Protein AF-A0A8T5GJL6-F1 (afdb_monomer)

Radius of gyration: 13.48 Å; Cα contacts (8 Å, |Δi|>4): 36; chains: 1; bounding box: 28×17×42 Å

Foldseek 3Di:
DPDDDPVLVVLVVLLVVLVVVLVCCVPPHPPPVVNVVSVVSNVVSVVVSVVVVVVVD

Structure (mmCIF, N/CA/C/O backbone):
data_AF-A0A8T5GJL6-F1
#
_entry.id   AF-A0A8T5GJL6-F1
#
loop_
_atom_site.group_PDB
_atom_site.id
_atom_site.type_symbol
_atom_site.label_atom_id
_atom_site.label_alt_id
_atom_site.label_comp_id
_atom_site.label_asym_id
_atom_site.label_entity_id
_atom_site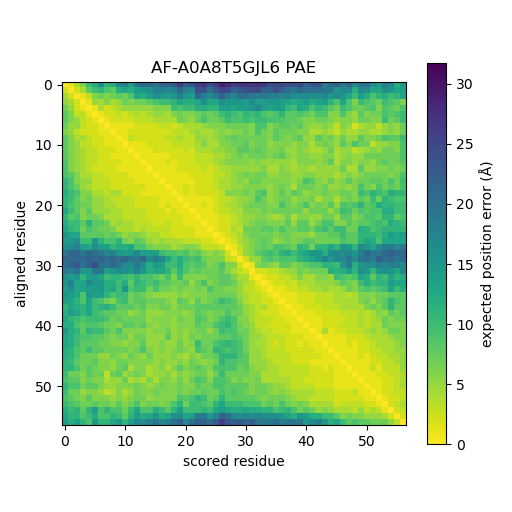.label_seq_id
_atom_site.pdbx_PDB_ins_code
_atom_site.Cartn_x
_atom_site.Cartn_y
_atom_site.Cartn_z
_atom_site.occupancy
_atom_site.B_iso_or_equiv
_atom_site.auth_seq_id
_atom_site.auth_comp_id
_atom_site.auth_asym_id
_atom_site.auth_atom_id
_atom_site.pdbx_PDB_model_num
ATOM 1 N N . MET A 1 1 ? 2.583 0.928 -25.171 1.00 48.81 1 MET A N 1
ATOM 2 C CA . MET A 1 1 ? 2.221 0.832 -23.743 1.00 48.81 1 MET A CA 1
ATOM 3 C C . MET A 1 1 ? 3.528 0.779 -22.977 1.00 48.81 1 MET A C 1
ATOM 5 O O . MET A 1 1 ? 4.298 -0.140 -23.224 1.00 48.81 1 MET A O 1
ATOM 9 N N . THR A 1 2 ? 3.842 1.792 -22.175 1.00 62.66 2 THR A N 1
ATOM 10 C CA . THR A 1 2 ? 5.018 1.777 -21.296 1.00 62.66 2 THR A CA 1
ATOM 11 C C . THR A 1 2 ? 4.804 0.686 -20.251 1.00 62.66 2 THR A C 1
ATOM 13 O O . THR A 1 2 ? 3.881 0.758 -19.442 1.00 62.66 2 THR A O 1
ATOM 16 N N . ALA A 1 3 ? 5.574 -0.395 -20.349 1.00 69.31 3 ALA A N 1
ATOM 17 C CA . ALA A 1 3 ? 5.498 -1.496 -19.403 1.00 69.31 3 ALA A CA 1
ATOM 18 C C . ALA A 1 3 ? 6.230 -1.073 -18.125 1.00 69.31 3 ALA A C 1
ATOM 20 O O . ALA A 1 3 ? 7.457 -1.026 -18.108 1.00 69.31 3 ALA A O 1
ATOM 21 N N . TYR A 1 4 ? 5.477 -0.724 -17.080 1.00 69.56 4 TYR A N 1
ATOM 22 C CA . TYR A 1 4 ? 6.068 -0.411 -15.782 1.00 69.56 4 TYR A CA 1
ATOM 23 C C . TYR A 1 4 ? 6.589 -1.686 -15.103 1.00 69.56 4 TYR A C 1
ATOM 25 O O . TYR A 1 4 ? 6.034 -2.772 -15.311 1.00 69.56 4 TYR A O 1
ATOM 33 N N . PRO A 1 5 ? 7.637 -1.578 -14.269 1.00 81.94 5 PRO A N 1
ATOM 34 C CA . PRO A 1 5 ? 8.181 -2.710 -13.533 1.00 81.94 5 PRO A CA 1
ATOM 35 C C . PRO A 1 5 ? 7.100 -3.422 -12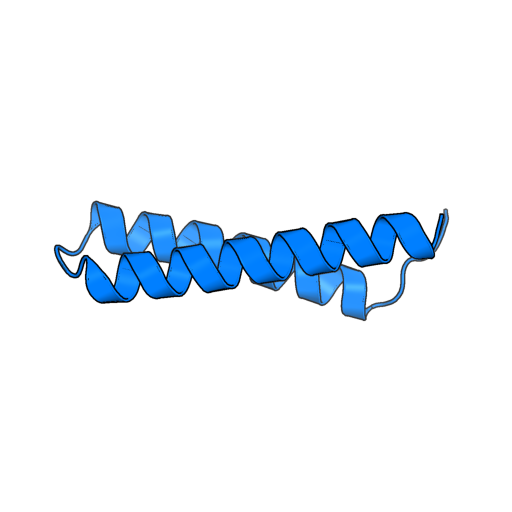.697 1.00 81.94 5 PRO A C 1
ATOM 37 O O . PRO A 1 5 ? 6.256 -2.752 -12.098 1.00 81.94 5 PRO A O 1
ATOM 40 N N . PRO A 1 6 ? 7.145 -4.761 -12.548 1.00 80.19 6 PRO A N 1
ATOM 41 C CA . PRO A 1 6 ? 6.170 -5.513 -11.747 1.00 80.19 6 PRO A CA 1
ATOM 42 C C . PRO A 1 6 ? 6.027 -4.994 -10.307 1.00 80.19 6 PRO A C 1
ATOM 44 O O . PRO A 1 6 ? 4.940 -5.004 -9.732 1.00 80.19 6 PRO A O 1
ATOM 47 N N . ALA A 1 7 ? 7.122 -4.490 -9.732 1.00 80.44 7 ALA A N 1
ATOM 48 C CA . ALA A 1 7 ? 7.141 -3.914 -8.392 1.00 80.44 7 ALA A CA 1
ATOM 49 C C . ALA A 1 7 ? 6.307 -2.620 -8.263 1.00 80.44 7 ALA A C 1
ATOM 51 O O . ALA A 1 7 ? 5.810 -2.336 -7.174 1.00 80.44 7 ALA A O 1
ATOM 52 N N . TRP A 1 8 ? 6.067 -1.880 -9.352 1.00 83.62 8 TRP A N 1
ATOM 53 C CA . TRP A 1 8 ? 5.194 -0.698 -9.352 1.00 83.62 8 TRP A CA 1
ATOM 54 C C . TRP A 1 8 ? 3.734 -1.084 -9.073 1.00 83.62 8 TRP A C 1
ATOM 56 O O . TRP A 1 8 ? 3.066 -0.475 -8.235 1.00 83.62 8 TRP A O 1
ATOM 66 N N . TYR A 1 9 ? 3.261 -2.174 -9.685 1.00 81.19 9 TYR A N 1
ATOM 67 C CA . TYR A 1 9 ? 1.935 -2.737 -9.407 1.00 81.19 9 TYR A CA 1
ATOM 68 C C . TYR A 1 9 ? 1.831 -3.300 -7.982 1.00 81.19 9 TYR A C 1
ATOM 70 O O . TYR A 1 9 ? 0.785 -3.185 -7.343 1.00 81.19 9 TYR A O 1
ATOM 78 N N . GLY A 1 10 ? 2.925 -3.860 -7.453 1.00 84.25 10 GLY A N 1
ATOM 79 C CA . GLY A 1 10 ? 3.003 -4.308 -6.060 1.00 84.25 10 GLY A CA 1
ATOM 80 C C . GLY A 1 10 ? 2.823 -3.166 -5.053 1.00 84.25 10 GLY A C 1
ATOM 81 O O . GLY A 1 10 ? 2.089 -3.317 -4.074 1.00 84.25 10 GLY A O 1
ATOM 82 N N . LEU A 1 11 ? 3.424 -2.001 -5.315 1.00 82.25 11 LEU A N 1
ATOM 83 C CA . LEU A 1 11 ? 3.228 -0.804 -4.490 1.00 82.25 11 LEU A CA 1
ATOM 84 C C . LEU A 1 11 ? 1.782 -0.301 -4.553 1.00 82.25 11 LEU A C 1
ATOM 86 O O . LEU A 1 11 ? 1.221 0.038 -3.515 1.00 82.25 11 LEU A O 1
ATOM 90 N N . TRP A 1 12 ? 1.146 -0.324 -5.727 1.00 84.25 12 TRP A N 1
ATOM 91 C CA . TRP A 1 12 ? -0.274 0.027 -5.867 1.00 84.25 12 TRP A CA 1
ATOM 92 C C . TRP A 1 12 ? -1.178 -0.871 -5.029 1.00 84.25 12 TRP A C 1
ATOM 94 O O . TRP A 1 12 ? -2.079 -0.389 -4.339 1.00 84.25 12 TRP A O 1
ATOM 104 N N . PHE A 1 13 ? -0.911 -2.176 -5.052 1.00 86.31 13 PHE A N 1
ATOM 105 C CA . PHE A 1 13 ? -1.636 -3.131 -4.228 1.00 86.31 13 PHE A CA 1
ATOM 106 C C . PHE A 1 13 ? -1.437 -2.856 -2.731 1.00 86.31 13 PHE A C 1
ATOM 108 O O . PHE A 1 13 ? -2.408 -2.864 -1.978 1.00 86.31 13 PHE A O 1
ATOM 115 N N . MET A 1 14 ? -0.211 -2.545 -2.297 1.00 82.12 14 MET A N 1
ATOM 116 C CA . MET A 1 14 ? 0.078 -2.170 -0.906 1.00 82.12 14 MET A CA 1
ATOM 117 C C . MET A 1 14 ? -0.632 -0.884 -0.474 1.00 82.12 14 MET A C 1
ATOM 119 O O . MET A 1 14 ? -1.182 -0.838 0.627 1.00 82.12 14 MET A O 1
ATOM 123 N N . VAL A 1 15 ? -0.680 0.131 -1.341 1.00 86.25 15 VAL A N 1
ATOM 124 C CA . VAL A 1 15 ? -1.419 1.377 -1.088 1.00 86.25 15 VAL A CA 1
ATOM 125 C C . VAL A 1 15 ? -2.912 1.086 -0.925 1.00 86.25 15 VAL A C 1
ATOM 127 O O . VAL A 1 15 ? -3.520 1.521 0.056 1.00 86.25 15 VAL A O 1
ATOM 130 N N . ALA A 1 16 ? -3.501 0.296 -1.830 1.00 84.56 16 ALA A N 1
ATOM 131 C CA . ALA A 1 16 ? -4.906 -0.099 -1.746 1.00 84.56 16 ALA A CA 1
ATOM 132 C C . ALA A 1 16 ? -5.200 -0.908 -0.471 1.00 84.56 16 ALA A C 1
ATOM 134 O O . ALA A 1 16 ? -6.170 -0.631 0.236 1.00 84.56 16 ALA A O 1
ATOM 135 N N . LEU A 1 17 ? -4.333 -1.864 -0.130 1.00 86.44 17 LEU A N 1
ATOM 136 C CA . LEU A 1 17 ? -4.461 -2.695 1.065 1.00 86.44 17 LEU A CA 1
ATOM 137 C C . LEU A 1 17 ? -4.350 -1.867 2.356 1.00 86.44 17 LEU A C 1
ATOM 139 O O . LEU A 1 17 ? -5.146 -2.059 3.278 1.00 86.44 17 LEU A O 1
ATOM 143 N N . CYS A 1 18 ? -3.429 -0.901 2.419 1.00 84.81 18 CYS A N 1
ATOM 144 C CA . CYS A 1 18 ? -3.355 0.049 3.531 1.00 84.81 18 CYS A CA 1
ATOM 145 C C . CYS A 1 18 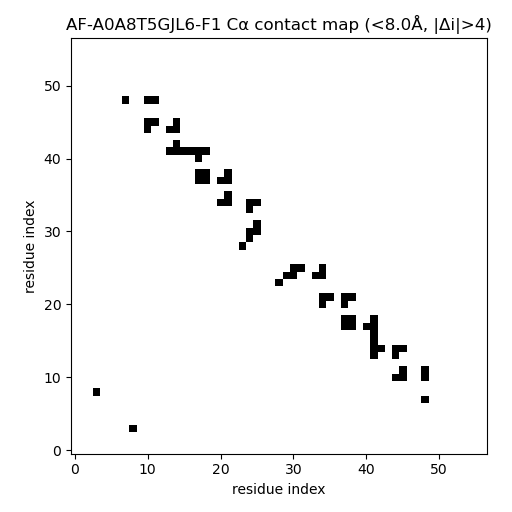? -4.605 0.929 3.629 1.00 84.81 18 CYS A C 1
ATOM 147 O O . CYS A 1 18 ? -5.142 1.099 4.719 1.00 84.81 18 CYS A O 1
ATOM 149 N N . GLY A 1 19 ? -5.125 1.435 2.509 1.00 78.88 19 GLY A N 1
ATOM 150 C CA . GLY A 1 19 ? -6.362 2.220 2.505 1.00 78.88 19 GLY A CA 1
ATOM 151 C C . GLY A 1 19 ? -7.562 1.437 3.053 1.00 78.88 19 GLY A C 1
ATOM 152 O O . GLY A 1 19 ? -8.282 1.929 3.926 1.00 78.88 19 GLY A O 1
ATOM 153 N N . VAL A 1 20 ? -7.741 0.190 2.602 1.00 81.94 20 VAL A N 1
ATOM 154 C CA . VAL A 1 20 ? -8.828 -0.693 3.060 1.00 81.94 20 VAL A CA 1
ATOM 155 C C . VAL A 1 20 ? -8.650 -1.080 4.528 1.00 81.94 20 VAL A C 1
ATOM 157 O O . VAL A 1 20 ? -9.622 -1.058 5.282 1.00 81.94 20 VAL A O 1
ATOM 160 N N . THR A 1 21 ? -7.427 -1.385 4.968 1.00 80.19 21 THR A N 1
ATOM 161 C CA . THR A 1 21 ? -7.165 -1.707 6.381 1.00 80.19 21 THR A CA 1
ATOM 162 C C . THR A 1 21 ? -7.374 -0.497 7.287 1.00 80.19 21 THR A C 1
ATOM 164 O O . THR A 1 21 ? -8.023 -0.643 8.318 1.00 80.19 21 THR A O 1
ATOM 167 N N . THR A 1 22 ? -6.942 0.708 6.907 1.00 80.69 22 THR A N 1
ATOM 168 C CA . THR A 1 22 ? -7.236 1.936 7.665 1.00 80.69 22 THR A CA 1
ATOM 169 C C . THR A 1 22 ? -8.740 2.213 7.740 1.00 80.69 22 THR A C 1
ATOM 171 O O . THR A 1 22 ? -9.237 2.570 8.811 1.00 80.69 22 THR A O 1
ATOM 174 N N . TRP A 1 23 ? -9.488 2.010 6.649 1.00 80.25 23 TRP A N 1
ATOM 175 C CA . TRP A 1 23 ? -10.949 2.141 6.653 1.00 80.25 23 TRP A CA 1
ATOM 176 C C . TRP A 1 23 ? -11.614 1.100 7.564 1.00 80.25 23 TRP A C 1
ATOM 178 O O . TRP A 1 23 ? -12.438 1.460 8.405 1.00 80.25 23 TRP A O 1
ATOM 188 N N . TYR A 1 24 ? -11.205 -0.167 7.467 1.00 75.25 24 TYR A N 1
ATOM 189 C CA . TYR A 1 24 ? -11.729 -1.260 8.288 1.00 75.25 24 TYR A CA 1
ATOM 190 C C . TYR A 1 24 ? -11.449 -1.036 9.778 1.00 75.25 24 TYR A C 1
ATOM 192 O O . TYR A 1 24 ? -12.365 -1.112 10.598 1.00 75.25 24 TYR A O 1
ATOM 200 N N . LEU A 1 25 ? -10.206 -0.685 10.127 1.00 73.19 25 LEU A N 1
ATOM 201 C CA . LEU A 1 25 ? -9.820 -0.390 11.504 1.00 73.19 25 LEU A CA 1
ATOM 202 C C . LEU A 1 25 ? -10.564 0.817 12.063 1.00 73.19 25 LEU A C 1
ATOM 204 O O . LEU A 1 25 ? -10.842 0.825 13.252 1.00 73.19 25 LEU A O 1
ATOM 208 N N . ARG A 1 26 ? -10.883 1.823 11.241 1.00 73.12 26 ARG A N 1
ATOM 209 C CA . ARG A 1 26 ? -11.650 2.995 11.680 1.00 73.12 26 ARG A CA 1
ATOM 210 C C . ARG A 1 26 ? -13.145 2.704 11.830 1.00 73.12 26 ARG A C 1
ATOM 212 O O . ARG A 1 26 ? -13.774 3.302 12.694 1.00 73.12 26 ARG A O 1
ATOM 219 N N . ASN A 1 27 ? -13.712 1.837 10.992 1.00 74.94 27 ASN A N 1
ATOM 220 C CA . ASN A 1 27 ? -15.152 1.569 10.973 1.00 74.94 27 ASN A CA 1
ATOM 221 C C . ASN A 1 27 ? -15.578 0.487 11.979 1.00 74.94 27 ASN A C 1
ATOM 223 O O . ASN A 1 27 ? -16.657 0.579 12.553 1.00 74.94 27 ASN A O 1
ATOM 227 N N . PHE A 1 28 ? -14.742 -0.533 12.198 1.00 72.88 28 PHE A N 1
ATOM 228 C CA . PHE A 1 28 ? -15.093 -1.710 13.005 1.00 72.88 28 PHE A CA 1
ATOM 229 C C . PHE A 1 28 ? -14.325 -1.813 14.327 1.00 72.88 28 PHE A C 1
ATOM 231 O O . PHE A 1 28 ? -14.473 -2.797 15.050 1.00 72.88 28 PHE A O 1
ATOM 238 N N . THR A 1 29 ? -13.447 -0.862 14.655 1.00 68.44 29 THR A N 1
ATOM 239 C CA . THR A 1 29 ? -12.555 -0.978 15.815 1.00 68.44 29 THR A CA 1
ATOM 240 C C . THR A 1 29 ? -12.187 0.403 16.392 1.00 68.44 29 THR A C 1
ATOM 242 O O . THR A 1 29 ? -11.971 1.360 15.667 1.00 68.44 29 THR A O 1
ATOM 245 N N . GLU A 1 30 ? -12.068 0.537 17.719 1.00 70.88 30 GLU A N 1
ATOM 246 C CA . GLU A 1 30 ? -11.628 1.786 18.391 1.00 70.88 30 GLU A CA 1
ATOM 247 C C . GLU A 1 30 ? -10.100 1.866 18.604 1.00 70.88 30 GLU A C 1
ATOM 249 O O . GLU A 1 30 ? -9.579 2.693 19.355 1.00 70.88 30 GLU A O 1
ATOM 254 N N . ARG A 1 31 ? -9.323 0.996 17.948 1.00 66.56 31 ARG A N 1
ATOM 255 C CA . ARG A 1 31 ? -7.859 0.904 18.107 1.00 66.56 31 ARG A CA 1
ATOM 256 C C . ARG A 1 31 ? -7.148 1.999 17.308 1.00 66.56 31 ARG A C 1
ATOM 258 O O . ARG A 1 31 ? -6.461 1.725 16.326 1.00 66.56 31 ARG A O 1
ATOM 265 N N . PHE A 1 32 ? -7.238 3.233 17.800 1.00 69.62 32 PHE A N 1
ATOM 266 C CA . PHE A 1 32 ? -6.595 4.426 17.233 1.00 69.62 3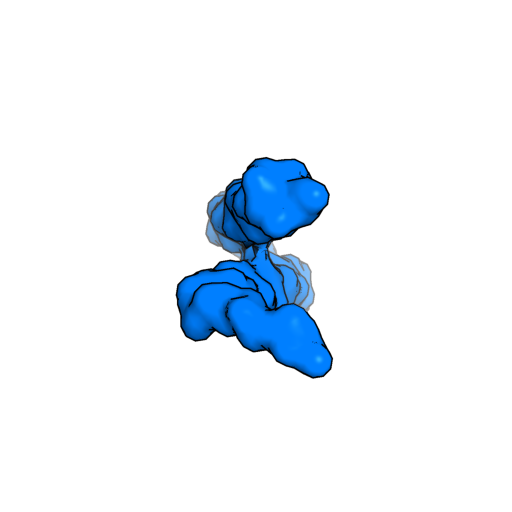2 PHE A CA 1
ATOM 267 C C . PHE A 1 32 ? -5.108 4.239 16.884 1.00 69.62 32 PHE A C 1
ATOM 269 O O . PHE A 1 32 ? -4.646 4.736 15.860 1.00 69.62 32 PHE A O 1
ATOM 276 N N . GLN A 1 33 ? -4.355 3.508 17.711 1.00 71.00 33 GLN A N 1
ATOM 277 C CA . GLN A 1 33 ? -2.929 3.234 17.490 1.00 71.00 33 GLN A CA 1
ATOM 278 C C . GLN A 1 33 ? -2.674 2.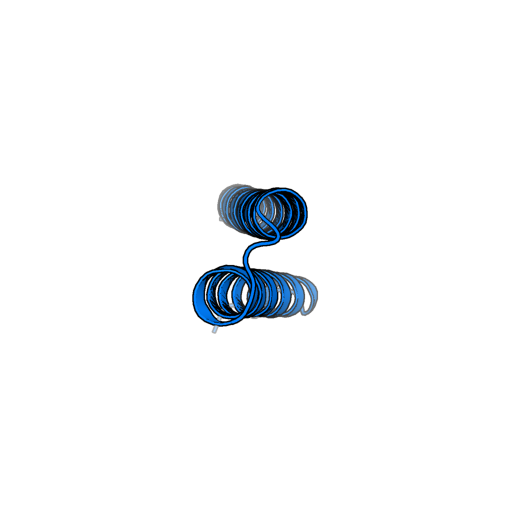424 16.208 1.00 71.00 33 GLN A C 1
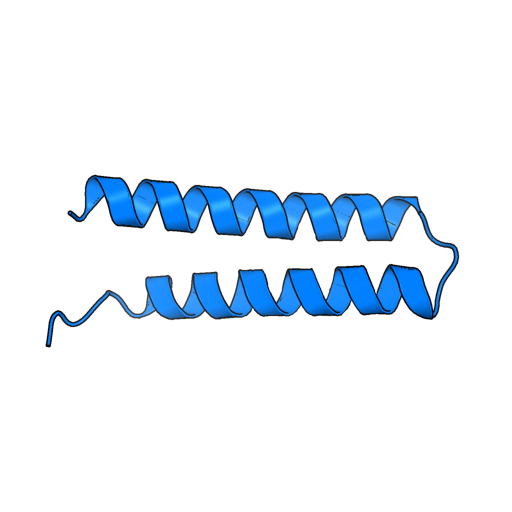ATOM 280 O O . GLN A 1 33 ? -1.820 2.790 15.404 1.00 71.00 33 GLN A O 1
ATOM 285 N N . ALA A 1 34 ? -3.448 1.362 15.976 1.00 70.12 34 ALA A N 1
ATOM 286 C CA . ALA A 1 34 ? -3.288 0.509 14.801 1.00 70.12 34 ALA A CA 1
ATOM 287 C C . ALA A 1 34 ? -3.797 1.203 13.520 1.00 70.12 34 ALA A C 1
ATOM 289 O O . ALA A 1 34 ? -3.198 1.072 12.449 1.00 70.12 34 ALA A O 1
ATOM 290 N N . THR A 1 35 ? -4.831 2.042 13.638 1.00 75.44 35 THR A N 1
ATOM 291 C CA . THR A 1 35 ? -5.281 2.927 12.551 1.00 75.44 35 THR A CA 1
ATOM 292 C C . THR A 1 35 ? -4.182 3.911 12.148 1.00 75.44 35 THR A C 1
ATOM 294 O O . THR A 1 35 ? -3.952 4.135 10.963 1.00 75.44 35 THR A O 1
ATOM 297 N N . LYS A 1 36 ? -3.446 4.461 13.121 1.00 73.88 36 LYS A N 1
ATOM 298 C CA . LYS A 1 36 ? -2.356 5.408 12.859 1.00 73.88 36 LYS A CA 1
ATOM 299 C C . LYS A 1 36 ? -1.177 4.752 12.135 1.00 73.88 36 LYS A C 1
ATOM 301 O O . LYS A 1 36 ? -0.635 5.355 11.217 1.00 73.88 36 LYS A O 1
AT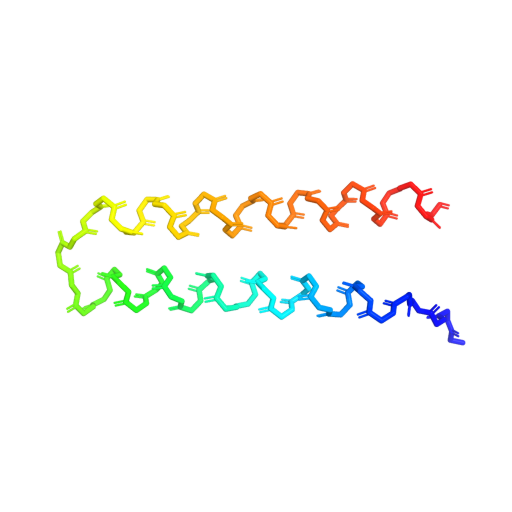OM 306 N N . ILE A 1 37 ? -0.814 3.522 12.510 1.00 78.88 37 ILE A N 1
ATOM 307 C CA . ILE A 1 37 ? 0.269 2.759 11.863 1.00 78.88 37 ILE A CA 1
ATOM 308 C C . ILE A 1 37 ? -0.112 2.369 10.428 1.00 78.88 37 ILE A C 1
ATOM 310 O O . ILE A 1 37 ? 0.690 2.573 9.520 1.00 78.88 37 ILE A O 1
ATOM 314 N N . SER A 1 38 ? -1.335 1.868 10.204 1.00 77.94 38 SER A N 1
ATOM 315 C CA . SER A 1 38 ? -1.807 1.526 8.848 1.00 77.94 38 SER A CA 1
ATOM 316 C C . SER A 1 38 ? -1.867 2.752 7.932 1.00 77.94 38 SER A C 1
ATOM 318 O O . SER A 1 38 ? -1.385 2.696 6.803 1.00 77.94 38 SER A O 1
ATOM 320 N N . ALA A 1 39 ? -2.344 3.893 8.441 1.00 74.44 39 ALA A N 1
ATOM 321 C CA . ALA A 1 39 ? -2.348 5.144 7.687 1.00 74.44 39 ALA A CA 1
ATOM 322 C C . ALA A 1 39 ? -0.923 5.612 7.336 1.00 74.44 39 ALA A C 1
ATOM 324 O O . ALA A 1 39 ? -0.677 6.056 6.214 1.00 74.44 39 ALA A O 1
ATOM 325 N N . LEU A 1 40 ? 0.033 5.479 8.264 1.00 79.00 40 LEU A N 1
ATOM 326 C CA . LEU A 1 40 ? 1.439 5.821 8.029 1.00 79.00 40 LEU A CA 1
ATOM 327 C C . LEU A 1 40 ? 2.083 4.924 6.967 1.00 79.00 40 LEU A C 1
ATOM 329 O O . LEU A 1 40 ? 2.733 5.446 6.063 1.00 79.00 40 LEU A O 1
ATOM 333 N N . LEU A 1 41 ? 1.865 3.605 7.027 1.00 81.81 41 LEU A N 1
ATOM 334 C CA . LEU A 1 41 ? 2.358 2.678 6.000 1.00 81.81 41 LEU A CA 1
ATOM 335 C C . LEU A 1 41 ? 1.745 2.968 4.621 1.00 81.81 41 LEU A C 1
ATOM 337 O O . LEU A 1 41 ? 2.456 2.958 3.613 1.00 81.81 41 LEU A O 1
ATOM 341 N N . GLY A 1 42 ? 0.447 3.272 4.563 1.00 79.94 42 GLY A N 1
ATOM 342 C CA . GLY A 1 42 ? -0.231 3.652 3.321 1.00 79.94 42 GLY A CA 1
ATOM 343 C C . GLY A 1 42 ? 0.320 4.946 2.729 1.00 79.94 42 GLY A C 1
ATOM 344 O O . GLY A 1 42 ? 0.569 5.039 1.532 1.00 79.94 42 GLY A O 1
ATOM 345 N N . THR A 1 43 ? 0.596 5.928 3.584 1.00 79.00 43 THR A N 1
ATOM 346 C CA . THR A 1 43 ? 1.161 7.211 3.152 1.00 79.00 43 THR A CA 1
ATOM 347 C C . THR A 1 43 ? 2.607 7.046 2.677 1.00 79.00 43 THR A C 1
ATOM 349 O O . THR A 1 43 ? 2.969 7.569 1.627 1.00 79.00 43 THR A O 1
ATOM 352 N N . ALA A 1 44 ? 3.428 6.272 3.396 1.00 83.25 44 ALA A N 1
ATOM 353 C CA . ALA A 1 44 ? 4.808 5.988 3.006 1.00 83.25 44 ALA A CA 1
ATOM 354 C C . ALA A 1 44 ? 4.879 5.252 1.659 1.00 83.25 44 ALA A C 1
ATOM 356 O O . ALA A 1 44 ? 5.628 5.666 0.778 1.00 83.25 44 ALA A O 1
ATOM 357 N N . SER A 1 45 ? 4.051 4.218 1.468 1.00 81.94 45 SER A N 1
ATOM 358 C CA . SER A 1 45 ? 3.975 3.491 0.193 1.00 81.94 45 SER A CA 1
ATOM 359 C C . SER A 1 45 ? 3.519 4.388 -0.961 1.00 81.94 45 SER A C 1
ATOM 361 O O . SER A 1 45 ? 4.102 4.316 -2.041 1.00 81.94 45 SER A O 1
ATOM 363 N N . MET A 1 46 ? 2.560 5.291 -0.731 1.00 81.31 46 MET A N 1
ATOM 364 C CA . MET A 1 46 ? 2.096 6.244 -1.744 1.00 81.31 46 MET A CA 1
ATOM 365 C C . MET A 1 46 ? 3.169 7.281 -2.114 1.00 81.31 46 MET A C 1
ATOM 367 O O . MET A 1 46 ? 3.335 7.590 -3.293 1.00 81.31 46 MET A O 1
ATOM 371 N N . ILE A 1 47 ? 3.950 7.765 -1.140 1.00 85.81 47 ILE A N 1
ATOM 372 C CA . ILE A 1 47 ? 5.088 8.667 -1.384 1.00 85.81 47 ILE A CA 1
ATOM 373 C C . ILE A 1 47 ? 6.193 7.953 -2.168 1.00 85.81 47 ILE A C 1
ATOM 375 O O . ILE A 1 47 ? 6.722 8.527 -3.117 1.00 85.81 47 ILE A O 1
ATOM 379 N N . THR A 1 48 ? 6.524 6.705 -1.824 1.00 84.31 48 THR A N 1
ATOM 380 C CA . THR A 1 48 ? 7.511 5.906 -2.570 1.00 84.31 48 THR A CA 1
ATOM 381 C C . THR A 1 48 ? 7.081 5.701 -4.018 1.00 84.31 48 THR A C 1
ATOM 383 O O . THR A 1 48 ? 7.898 5.845 -4.924 1.00 84.31 48 THR A O 1
ATOM 386 N N . LEU A 1 49 ? 5.799 5.412 -4.247 1.00 81.62 49 LEU A N 1
ATOM 387 C CA . LEU A 1 49 ? 5.239 5.249 -5.587 1.00 81.62 49 LEU A CA 1
ATOM 388 C C . LEU A 1 49 ? 5.339 6.555 -6.387 1.00 81.62 49 LEU A C 1
ATOM 390 O O . LEU A 1 49 ? 5.753 6.538 -7.544 1.00 81.62 49 LEU A O 1
ATOM 394 N N . LEU A 1 50 ? 5.024 7.690 -5.761 1.00 82.50 50 LEU A N 1
ATOM 395 C CA . LEU A 1 50 ? 5.092 9.008 -6.391 1.00 82.50 50 LEU A CA 1
ATOM 396 C C . LEU A 1 50 ? 6.535 9.424 -6.710 1.00 82.50 50 LEU A C 1
ATOM 398 O O . LEU A 1 50 ? 6.802 9.865 -7.824 1.00 82.50 50 LEU A O 1
ATOM 402 N N . ALA A 1 51 ? 7.465 9.224 -5.773 1.00 83.25 51 ALA A N 1
ATOM 403 C CA . ALA A 1 51 ? 8.888 9.486 -5.974 1.00 83.25 51 ALA A CA 1
ATOM 4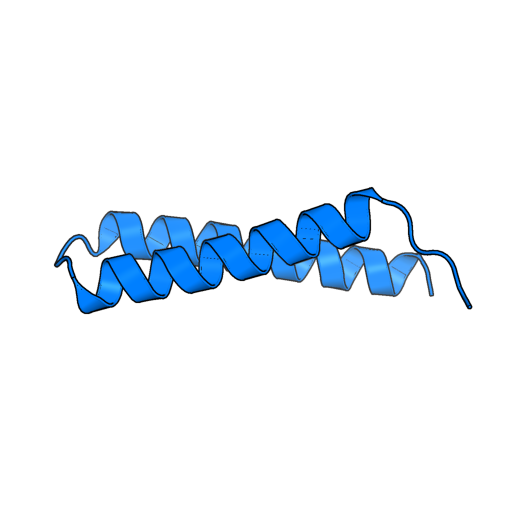04 C C . ALA A 1 51 ? 9.462 8.6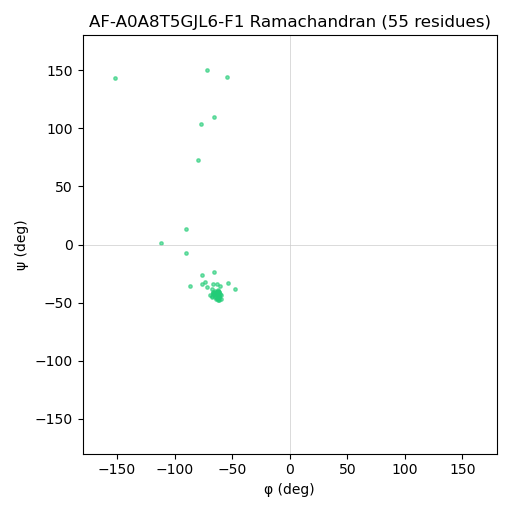22 -7.100 1.00 83.25 51 ALA A C 1
ATOM 406 O O . ALA A 1 51 ? 10.138 9.146 -7.979 1.00 83.25 51 ALA A O 1
ATOM 407 N N . TRP A 1 52 ? 9.134 7.326 -7.111 1.00 82.38 52 TRP A N 1
ATOM 408 C CA . TRP A 1 52 ? 9.588 6.426 -8.162 1.00 82.38 52 TRP A CA 1
ATOM 409 C C . TRP A 1 52 ? 9.027 6.833 -9.522 1.00 82.38 52 TRP A C 1
ATOM 411 O O . TRP A 1 52 ? 9.782 6.954 -10.481 1.00 82.38 52 TRP A O 1
ATOM 421 N N . THR A 1 53 ? 7.730 7.139 -9.588 1.00 82.25 53 THR A N 1
ATOM 422 C CA . THR A 1 53 ? 7.099 7.603 -10.829 1.00 82.25 53 THR A CA 1
ATOM 423 C C . THR A 1 53 ? 7.741 8.903 -11.319 1.00 82.25 53 THR A C 1
ATOM 425 O O . THR A 1 53 ? 7.910 9.056 -12.516 1.00 82.25 53 THR A O 1
ATOM 428 N N . TRP A 1 54 ? 8.161 9.809 -10.430 1.00 80.44 54 TRP A N 1
ATOM 429 C CA . TRP A 1 54 ? 8.860 11.042 -10.818 1.00 80.44 54 TRP A CA 1
ATOM 430 C C . TRP A 1 54 ? 10.291 10.796 -11.314 1.00 80.44 54 TRP A C 1
ATOM 432 O O . TRP A 1 54 ? 10.739 11.482 -12.219 1.00 80.44 54 TRP A O 1
ATOM 442 N N . THR A 1 55 ? 11.028 9.847 -10.731 1.00 79.69 55 THR A N 1
ATOM 443 C CA . THR A 1 55 ? 12.397 9.519 -11.180 1.00 79.69 55 THR A CA 1
ATOM 444 C C . THR A 1 55 ? 12.456 8.694 -12.464 1.00 79.69 55 THR A C 1
ATOM 446 O O . THR A 1 55 ? 13.478 8.729 -13.142 1.00 79.69 55 THR A O 1
ATOM 449 N N . ASP A 1 56 ? 11.409 7.922 -12.766 1.00 68.06 56 ASP A N 1
ATOM 450 C CA . ASP A 1 56 ? 11.320 7.077 -13.970 1.00 68.06 56 ASP A CA 1
ATOM 451 C C . ASP A 1 56 ? 10.681 7.820 -15.172 1.00 68.06 56 ASP A C 1
ATOM 453 O O . ASP A 1 56 ? 10.651 7.274 -16.274 1.00 68.06 56 ASP A O 1
ATOM 457 N N . PHE A 1 57 ? 10.162 9.042 -14.969 1.00 55.38 57 PHE A N 1
ATOM 458 C CA . PHE A 1 57 ? 9.619 9.940 -16.005 1.00 55.38 57 PHE A CA 1
ATOM 459 C C . PHE A 1 57 ? 10.621 11.033 -16.393 1.00 55.38 57 PHE A C 1
ATOM 461 O O . PHE A 1 57 ? 10.619 11.404 -17.590 1.00 55.38 57 PHE A O 1
#

Solvent-accessible surface area (backbone atoms only — not comparable to full-atom values): 3187 Å² total; per-residue (Å²): 130,89,83,72,61,73,66,58,60,51,42,52,51,49,27,52,51,22,51,52,48,26,50,47,36,64,74,78,42,88,54,61,70,60,29,51,52,32,45,49,55,20,50,51,40,47,50,52,50,50,52,48,54,60,75,78,103

Mean predicted aligned error: 7.16 Å

Secondary structure (DSSP, 8-state):
-----HHHHHHHHHHHHHHHHHHHHHHH---HHHHHHHHHHHHHHHHHHHHHHHHH-

pLDDT: mean 77.53, std 7.5, range [48.81, 86.44]

Sequence (57 aa):
MTAYPPAWYGLWFMVALCGVTTWYLRNFTERFQATKISALLGTASMITLLAWTWTDF

Nearest PDB structures (foldseek):
  2v0o-assembly2_C  TM=8.575E-01  e=6.811E+00  Homo sapiens